Protein AF-A0A7S4I029-F1 (afdb_monomer)

Foldseek 3Di:
DDWDWDWDQDPNDTWIKIWDPDPDPVSVVVVVVVQVLQVPADDDPFDWHWDDDQDDDDADPDDRPDRFDDDVNITMTITHDFPDAQVVVVVVCVVVVHDDDPVRVVVVVVSVVRVCVSCVVVVHDPVDDDSRPGGDDDPPPDDD

Sequence (144 aa):
FETLVVLIISKGWVCAMKQLTSENKIDLESFEREMDILYRLPSHPNIVRCKLIQVERKICSIHADLFHNTVNGKLCLYMTRHATTLQKIIHTNRRNENTFSEHEILSIASKIISGIEFLHENQIIHRDIKVCVLPFHIDSTNMY

Secondary structure (DSSP, 8-state):
--EEEEEEEETTEEEEEEEE----HHHHHHHHHHHHHHHHSPP-TTSPPB----------TTSTT---EEETTEEEEEEEPPSEEHHHHHHHHHHTT----HHHHHHHHHHHHHHHHHHHHTT-------GGG-EE--------

pLDDT: mean 70.72, std 16.76, range [33.47, 92.31]

InterPro domains:
  IPR000719 Protein kinase domain [PF00069] (10-130)
  IPR000719 Protein kinase domain [PS50011] (1-144)
  IPR011009 Protein kinase-like domain superfamily [SSF56112] (9-130)
  IPR045269 Serine/threonine-protein kinase Atg1-like [PTHR24348] (11-130)

Nearest PDB structures (foldseek):
  4f6w-assembly1_A  TM=7.993E-01  e=5.217E-05  Homo sapiens
  4f6u-assembly1_A  TM=8.068E-01  e=2.905E-04  Homo sapiens
  8tvn-assembly4_D  TM=8.046E-01  e=6.855E-04  Homo sapiens
  5i5z-assembly1_A  TM=8.327E-01  e=5.045E-04  Homo sapiens
  5idn-assembly1_A  TM=8.181E-01  e=1.120E-03  Homo sapiens

Mean predicted aligned error: 10.86 Å

Radius of gyration: 17.28 Å; Cα contacts (8 Å, |Δi|>4): 152; chains: 1; bounding box: 42×33×50 Å

Organism: NCBI:txid1487602

Structure (mmCIF, N/CA/C/O backbone):
data_AF-A0A7S4I029-F1
#
_entry.id   AF-A0A7S4I029-F1
#
loop_
_atom_site.group_PDB
_atom_site.id
_atom_site.type_symbol
_atom_site.label_atom_id
_atom_site.label_alt_id
_atom_site.label_comp_id
_atom_site.label_asym_id
_atom_site.label_entity_id
_atom_site.label_seq_id
_atom_site.pdbx_PDB_ins_code
_atom_site.Cartn_x
_atom_site.Cartn_y
_atom_site.Cartn_z
_atom_site.occupancy
_atom_site.B_iso_or_equiv
_atom_site.auth_seq_id
_atom_site.auth_comp_id
_atom_site.auth_asym_id
_atom_site.auth_atom_id
_atom_site.pdbx_PDB_model_num
ATOM 1 N N . PHE A 1 1 ? 13.576 -8.404 -0.945 1.00 67.06 1 PHE A N 1
ATOM 2 C CA . PHE A 1 1 ? 14.395 -7.428 -1.679 1.00 67.06 1 PHE A CA 1
ATOM 3 C C . PHE A 1 1 ? 14.397 -6.091 -0.958 1.00 67.06 1 PHE A C 1
ATOM 5 O O . PHE A 1 1 ? 13.405 -5.749 -0.318 1.00 67.06 1 PHE A O 1
ATOM 12 N N . GLU A 1 2 ? 15.506 -5.358 -1.031 1.00 73.19 2 GLU A N 1
ATOM 13 C CA . GLU A 1 2 ? 15.622 -4.018 -0.451 1.00 73.19 2 GLU A CA 1
ATOM 14 C C . GLU A 1 2 ? 15.023 -2.961 -1.386 1.00 73.19 2 GLU A C 1
ATOM 16 O O . GLU A 1 2 ? 15.226 -2.989 -2.603 1.00 73.19 2 GLU A O 1
ATOM 21 N N . THR A 1 3 ? 14.268 -2.023 -0.812 1.00 76.19 3 THR A N 1
ATOM 22 C CA . THR A 1 3 ? 13.706 -0.885 -1.545 1.00 76.19 3 THR A CA 1
ATOM 23 C C . THR A 1 3 ? 13.806 0.389 -0.736 1.00 76.19 3 THR A C 1
ATOM 25 O O . THR A 1 3 ? 13.591 0.374 0.475 1.00 76.19 3 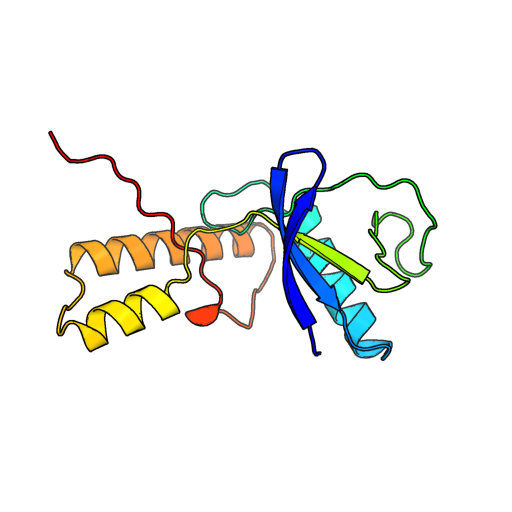THR A O 1
ATOM 28 N N . LEU A 1 4 ? 14.030 1.501 -1.424 1.00 79.38 4 LEU A N 1
ATOM 29 C CA . LEU A 1 4 ? 13.987 2.839 -0.854 1.00 79.38 4 LEU A CA 1
ATOM 30 C C . LEU A 1 4 ? 12.648 3.497 -1.203 1.00 79.38 4 LEU A C 1
ATOM 32 O O . LEU A 1 4 ? 12.277 3.527 -2.373 1.00 79.38 4 LEU A O 1
ATOM 36 N N . VAL A 1 5 ? 11.934 4.051 -0.218 1.00 80.38 5 VAL A N 1
ATOM 37 C CA . VAL A 1 5 ? 10.728 4.860 -0.462 1.00 80.38 5 VAL A CA 1
ATOM 38 C C . VAL A 1 5 ? 11.043 6.324 -0.187 1.00 80.38 5 VAL A C 1
ATOM 40 O O . VAL A 1 5 ? 11.388 6.686 0.936 1.00 80.38 5 VAL A O 1
ATOM 43 N N . VAL A 1 6 ? 10.910 7.170 -1.206 1.00 78.94 6 VAL A N 1
ATOM 44 C CA . VAL A 1 6 ? 11.161 8.615 -1.121 1.00 78.94 6 VAL A CA 1
ATOM 45 C C . VAL A 1 6 ? 9.954 9.416 -1.584 1.00 78.94 6 VAL A C 1
ATOM 47 O O . VAL A 1 6 ? 9.229 9.026 -2.497 1.00 78.94 6 VAL A O 1
ATOM 50 N N . LEU A 1 7 ? 9.742 10.564 -0.944 1.00 79.19 7 LEU A N 1
ATOM 51 C CA . LEU A 1 7 ? 8.745 11.539 -1.361 1.00 79.19 7 LEU A CA 1
ATOM 52 C C . LEU A 1 7 ? 9.359 12.448 -2.418 1.00 79.19 7 LEU A C 1
ATOM 54 O O . LEU A 1 7 ? 10.413 13.040 -2.195 1.00 79.19 7 LEU A O 1
ATOM 58 N N . ILE A 1 8 ? 8.695 12.559 -3.561 1.00 77.25 8 ILE A N 1
ATOM 59 C CA . ILE A 1 8 ? 9.196 13.322 -4.700 1.00 77.25 8 ILE A CA 1
ATOM 60 C C . ILE A 1 8 ? 8.098 14.184 -5.311 1.00 77.25 8 ILE A C 1
ATOM 62 O O . ILE A 1 8 ? 6.907 13.873 -5.230 1.00 77.25 8 ILE A O 1
ATOM 66 N N . ILE A 1 9 ? 8.521 15.267 -5.956 1.00 73.62 9 ILE A N 1
ATOM 67 C CA . ILE A 1 9 ? 7.661 16.108 -6.780 1.00 73.62 9 ILE A CA 1
ATOM 68 C C . ILE A 1 9 ? 7.940 15.739 -8.233 1.00 73.62 9 ILE A C 1
ATOM 70 O O . ILE A 1 9 ? 9.062 15.891 -8.708 1.00 73.62 9 ILE A O 1
ATOM 74 N N . SER A 1 10 ? 6.926 15.246 -8.939 1.00 62.94 10 SER A N 1
ATOM 75 C CA . SER A 1 10 ? 7.017 14.926 -10.363 1.00 62.94 10 SER A CA 1
ATOM 76 C C . SER A 1 10 ? 5.893 15.622 -11.117 1.00 62.94 10 SER A C 1
ATOM 78 O O . SER A 1 10 ? 4.721 15.450 -10.782 1.00 62.94 10 SER A O 1
ATOM 80 N N . LYS A 1 11 ? 6.246 16.446 -12.113 1.00 64.88 11 LYS A N 1
ATOM 81 C CA . LYS A 1 11 ? 5.296 17.223 -12.937 1.00 64.88 11 LYS A CA 1
ATOM 82 C C . LYS A 1 11 ? 4.262 18.013 -12.103 1.00 64.88 11 LYS A C 1
ATOM 84 O O . LYS A 1 11 ? 3.091 18.065 -12.456 1.00 64.88 11 LYS A O 1
ATOM 89 N N . GLY A 1 12 ? 4.685 18.584 -10.969 1.00 66.25 12 GLY A N 1
ATOM 90 C CA . GLY A 1 12 ? 3.820 19.351 -10.057 1.00 66.25 12 GLY A CA 1
ATOM 91 C C . GLY A 1 12 ? 3.010 18.519 -9.052 1.00 66.25 12 GLY A C 1
ATOM 92 O O . GLY A 1 12 ? 2.312 19.088 -8.220 1.00 66.25 12 GLY A O 1
ATOM 93 N N . TRP A 1 13 ? 3.126 17.188 -9.070 1.00 64.75 13 TRP A N 1
ATOM 94 C CA . TRP A 1 13 ? 2.428 16.297 -8.143 1.00 64.75 13 TRP A CA 1
ATOM 95 C C . TRP A 1 13 ? 3.380 15.711 -7.108 1.00 64.75 13 TRP A C 1
ATOM 97 O O . TRP A 1 13 ? 4.4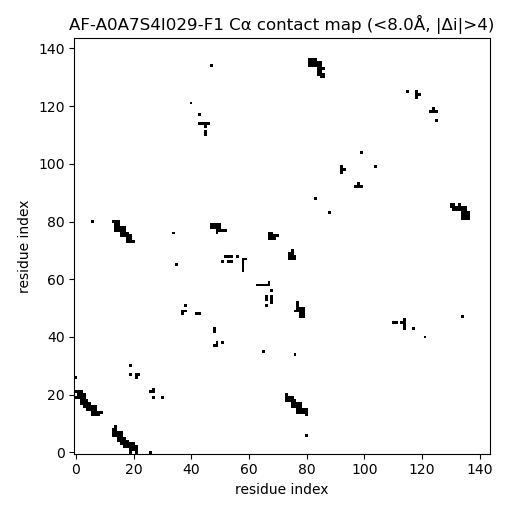46 15.196 -7.448 1.00 64.75 13 TRP A O 1
ATOM 107 N N . VAL A 1 14 ? 2.963 15.724 -5.843 1.00 74.62 14 VAL A N 1
ATOM 108 C CA . VAL A 1 14 ? 3.667 15.003 -4.780 1.00 74.62 14 VAL A CA 1
ATOM 109 C C . VAL A 1 14 ? 3.278 13.526 -4.836 1.00 74.62 14 VAL A C 1
ATOM 111 O O . VAL A 1 14 ? 2.097 13.185 -4.742 1.00 74.62 14 VAL A O 1
ATOM 114 N N . CYS A 1 15 ? 4.265 12.644 -4.957 1.00 77.62 15 CYS A N 1
ATOM 115 C CA . CYS A 1 15 ? 4.069 11.196 -4.943 1.00 77.62 15 CYS A CA 1
ATOM 116 C C . CYS A 1 15 ? 5.121 10.502 -4.074 1.00 77.62 15 CYS A C 1
ATOM 118 O O . CYS A 1 15 ? 6.154 11.082 -3.733 1.00 77.62 15 CYS A O 1
ATOM 120 N N . ALA A 1 16 ? 4.823 9.267 -3.679 1.00 81.44 16 ALA A N 1
ATOM 121 C CA . ALA A 1 16 ? 5.818 8.377 -3.103 1.00 81.44 16 ALA A CA 1
ATOM 122 C C . ALA A 1 16 ? 6.417 7.539 -4.238 1.00 81.44 16 ALA A C 1
ATOM 124 O O . ALA A 1 16 ? 5.695 7.032 -5.095 1.00 81.44 16 ALA A O 1
ATOM 125 N N . MET A 1 17 ? 7.737 7.421 -4.266 1.00 83.00 17 MET A N 1
ATOM 126 C CA . MET A 1 17 ? 8.468 6.596 -5.218 1.00 83.00 17 MET A CA 1
ATOM 127 C C . MET A 1 17 ? 9.192 5.504 -4.448 1.00 83.00 17 MET A C 1
ATOM 129 O O . MET A 1 17 ? 10.023 5.798 -3.591 1.00 83.00 17 MET A O 1
ATOM 133 N N . LYS A 1 18 ? 8.872 4.253 -4.768 1.00 83.06 18 LYS A N 1
ATOM 134 C CA . LYS A 1 18 ? 9.572 3.066 -4.287 1.00 83.06 18 LYS A CA 1
ATOM 135 C C . LYS A 1 18 ? 10.594 2.669 -5.348 1.00 83.06 18 LYS A C 1
ATOM 137 O O . LYS A 1 18 ? 10.222 2.406 -6.486 1.00 83.06 18 LYS A O 1
ATOM 142 N N . GLN A 1 19 ? 11.869 2.668 -4.997 1.00 84.25 19 GLN A N 1
ATOM 143 C CA . GLN A 1 19 ? 12.978 2.340 -5.885 1.00 84.25 19 GLN A CA 1
ATOM 144 C C . GLN A 1 19 ? 13.608 1.020 -5.447 1.00 84.25 19 GLN A C 1
ATOM 146 O O . GLN A 1 19 ? 13.909 0.842 -4.264 1.00 84.25 19 GLN A O 1
ATOM 151 N N . LEU A 1 20 ? 13.825 0.110 -6.396 1.00 83.62 20 LEU A N 1
ATOM 152 C CA . LEU A 1 20 ? 14.575 -1.117 -6.154 1.00 83.62 20 LEU A CA 1
ATOM 153 C C . LEU A 1 20 ? 16.064 -0.777 -6.005 1.00 83.62 20 LEU A C 1
ATOM 155 O O . LEU A 1 20 ? 16.652 -0.140 -6.882 1.00 83.62 20 LEU A O 1
ATOM 159 N N . THR A 1 21 ? 16.673 -1.164 -4.883 1.00 83.75 21 THR A N 1
ATOM 160 C CA . THR A 1 21 ? 18.101 -0.902 -4.630 1.00 83.75 21 THR A CA 1
ATOM 161 C C . THR A 1 21 ? 18.995 -2.069 -5.031 1.00 83.75 21 THR A C 1
ATOM 163 O O . THR A 1 21 ? 20.167 -1.836 -5.322 1.00 83.75 21 THR A O 1
ATOM 166 N N . SER A 1 22 ? 18.431 -3.279 -5.072 1.00 79.75 22 SER A N 1
ATOM 167 C CA . SER A 1 22 ? 19.092 -4.529 -5.450 1.00 79.75 22 SER A CA 1
ATOM 168 C C . SER A 1 22 ? 19.251 -4.668 -6.965 1.00 79.75 22 SER A C 1
ATOM 170 O O . SER A 1 22 ? 18.356 -4.309 -7.728 1.00 79.75 22 SER A O 1
ATOM 172 N N . GLU A 1 23 ? 20.376 -5.242 -7.387 1.00 78.00 23 GLU A N 1
ATOM 173 C CA . GLU A 1 23 ? 20.655 -5.614 -8.782 1.00 78.00 23 GLU A CA 1
ATOM 174 C C . GLU A 1 23 ? 20.428 -7.118 -9.035 1.00 78.00 23 GLU A C 1
ATOM 176 O O . GLU A 1 23 ? 20.640 -7.612 -10.142 1.00 78.00 23 GLU A O 1
ATOM 181 N N . ASN A 1 24 ? 19.985 -7.873 -8.020 1.00 82.81 24 ASN A N 1
ATOM 182 C CA . ASN A 1 24 ? 19.703 -9.298 -8.164 1.00 82.81 24 ASN A CA 1
ATOM 183 C C . ASN A 1 24 ? 18.466 -9.519 -9.049 1.00 82.81 24 ASN A C 1
ATOM 185 O O . ASN A 1 24 ? 17.394 -8.966 -8.801 1.00 82.81 24 ASN A O 1
ATOM 189 N N . LYS A 1 25 ? 18.593 -10.407 -10.038 1.00 76.56 25 LYS A N 1
ATOM 190 C CA . LYS A 1 25 ? 17.512 -10.788 -10.953 1.00 76.56 25 LYS A CA 1
ATOM 191 C C . LYS A 1 25 ? 16.242 -11.281 -10.241 1.00 76.56 25 LYS A C 1
ATOM 193 O O . LYS A 1 25 ? 15.146 -10.943 -10.667 1.00 76.56 25 LYS A O 1
ATOM 198 N N . ILE A 1 26 ? 16.365 -12.033 -9.144 1.00 81.06 26 ILE A N 1
ATOM 199 C CA . ILE A 1 26 ? 15.208 -12.545 -8.380 1.00 81.06 26 ILE A CA 1
ATOM 200 C C . ILE A 1 26 ? 14.409 -11.391 -7.758 1.00 81.06 26 ILE A C 1
ATOM 202 O O . ILE A 1 26 ? 13.173 -11.401 -7.734 1.00 81.06 26 ILE A O 1
ATOM 206 N N . ASP A 1 27 ? 15.125 -10.388 -7.257 1.00 80.44 27 ASP A N 1
ATOM 207 C CA . ASP A 1 27 ? 14.539 -9.198 -6.652 1.00 80.44 27 ASP A CA 1
ATOM 208 C C . ASP A 1 27 ? 13.863 -8.326 -7.716 1.00 80.44 27 ASP A C 1
ATOM 210 O O . ASP A 1 27 ? 12.760 -7.831 -7.485 1.00 80.44 27 ASP A O 1
ATOM 214 N N . LEU A 1 28 ? 14.485 -8.212 -8.894 1.00 77.88 28 LEU A N 1
ATOM 215 C CA . LEU A 1 28 ? 13.914 -7.543 -10.061 1.00 77.88 28 LEU A CA 1
ATOM 216 C C . LEU A 1 28 ? 12.596 -8.196 -10.491 1.00 77.88 28 LEU A C 1
ATOM 218 O O . LEU A 1 28 ? 11.578 -7.516 -10.531 1.00 77.88 28 LEU A O 1
ATOM 222 N N . GLU A 1 29 ? 12.577 -9.512 -10.716 1.00 79.56 29 GLU A N 1
ATOM 223 C CA . GLU A 1 29 ? 11.363 -10.236 -11.125 1.00 79.56 29 GLU A CA 1
ATOM 224 C C . GLU A 1 29 ? 10.239 -10.123 -10.085 1.00 79.56 29 GLU A C 1
ATOM 226 O O . GLU A 1 29 ? 9.054 -10.079 -10.422 1.00 79.56 29 GLU A O 1
ATOM 231 N N . SER A 1 30 ? 10.598 -10.101 -8.799 1.00 79.44 30 SER A N 1
ATOM 232 C CA . SER A 1 30 ? 9.630 -9.921 -7.716 1.00 79.44 30 SER A CA 1
ATOM 233 C C . SER A 1 30 ? 9.055 -8.500 -7.707 1.00 79.44 30 SER A C 1
ATOM 235 O O . SER A 1 30 ? 7.856 -8.332 -7.485 1.00 79.44 30 SER A O 1
ATOM 237 N N . PHE A 1 31 ? 9.884 -7.491 -7.986 1.00 78.88 31 PHE A N 1
ATOM 238 C CA . PHE A 1 31 ? 9.467 -6.093 -8.093 1.00 78.88 31 PHE A CA 1
ATOM 239 C C . PHE A 1 31 ? 8.611 -5.842 -9.342 1.00 78.88 31 PHE A C 1
ATOM 241 O O . PHE A 1 31 ? 7.580 -5.181 -9.257 1.00 78.88 31 PHE A O 1
ATOM 248 N N . GLU A 1 32 ? 8.984 -6.407 -10.490 1.00 77.69 32 GLU A N 1
ATOM 249 C CA . GLU A 1 32 ? 8.207 -6.329 -11.733 1.00 77.69 32 GLU A CA 1
ATOM 250 C C . GLU A 1 32 ? 6.824 -6.963 -11.570 1.00 77.69 32 GLU A C 1
ATOM 252 O O . GLU A 1 32 ? 5.830 -6.374 -11.992 1.00 77.69 32 GLU A O 1
ATOM 257 N N . ARG A 1 33 ? 6.730 -8.106 -10.875 1.00 78.50 33 ARG A N 1
ATOM 258 C CA . ARG A 1 33 ? 5.440 -8.718 -10.520 1.00 78.50 33 ARG A CA 1
ATOM 259 C C . ARG A 1 33 ? 4.578 -7.809 -9.642 1.00 78.50 33 ARG A C 1
ATOM 261 O O . ARG A 1 33 ? 3.374 -7.730 -9.865 1.00 78.50 33 ARG A O 1
ATOM 268 N N . GLU A 1 34 ? 5.168 -7.122 -8.662 1.00 77.31 34 GLU A N 1
ATOM 269 C CA . GLU A 1 34 ? 4.449 -6.141 -7.833 1.00 77.31 34 GLU A CA 1
ATOM 270 C C . GLU A 1 34 ? 3.907 -4.983 -8.689 1.00 77.31 34 GLU A C 1
ATOM 272 O O . GLU A 1 34 ? 2.740 -4.612 -8.561 1.00 77.31 34 GLU A O 1
ATOM 277 N N . MET A 1 35 ? 4.728 -4.451 -9.602 1.00 76.06 35 MET A N 1
ATOM 278 C CA . MET A 1 35 ? 4.318 -3.396 -10.534 1.00 76.06 35 MET A CA 1
ATOM 279 C C . MET A 1 35 ? 3.169 -3.851 -11.437 1.00 76.06 35 MET A C 1
ATOM 281 O O . MET A 1 35 ? 2.177 -3.141 -11.576 1.00 76.06 35 MET A O 1
ATOM 285 N N . ASP A 1 36 ? 3.287 -5.038 -12.026 1.00 77.31 36 ASP A N 1
ATOM 286 C CA . ASP A 1 36 ? 2.303 -5.603 -12.946 1.00 77.31 36 ASP A CA 1
ATOM 287 C C . ASP A 1 36 ? 0.936 -5.827 -12.283 1.00 77.31 36 ASP A C 1
ATOM 289 O O . ASP A 1 36 ? -0.097 -5.458 -12.844 1.00 77.31 36 ASP A O 1
ATOM 293 N N . ILE A 1 37 ? 0.917 -6.333 -11.046 1.00 76.75 37 ILE A N 1
ATOM 294 C CA . ILE A 1 37 ? -0.316 -6.440 -10.253 1.00 76.75 37 ILE A CA 1
ATOM 295 C C . ILE A 1 37 ? -0.958 -5.057 -10.078 1.00 76.75 37 ILE A C 1
ATOM 297 O O . ILE A 1 37 ? -2.145 -4.883 -10.346 1.00 76.75 37 ILE A O 1
ATOM 301 N N . LEU A 1 38 ? -0.178 -4.057 -9.662 1.00 71.81 38 LEU A N 1
ATOM 302 C CA . LEU A 1 38 ? -0.703 -2.723 -9.364 1.00 71.81 38 LEU A CA 1
ATOM 303 C C . LEU A 1 38 ? -1.138 -1.936 -10.609 1.00 71.81 38 LEU A C 1
ATOM 305 O O . LEU A 1 38 ? -1.996 -1.063 -10.492 1.00 71.81 38 LEU A O 1
ATOM 309 N N . TYR A 1 39 ? -0.578 -2.224 -11.788 1.00 72.81 39 TYR A N 1
ATOM 310 C CA . TYR A 1 39 ? -1.002 -1.598 -13.044 1.00 72.81 39 TYR A CA 1
ATOM 311 C C . TYR A 1 39 ? -2.265 -2.215 -13.640 1.00 72.81 39 TYR A C 1
ATOM 313 O O . TYR A 1 39 ? -3.029 -1.501 -14.288 1.00 72.81 39 TYR A O 1
ATOM 321 N N . ARG A 1 40 ? -2.492 -3.517 -13.433 1.00 76.69 40 ARG A N 1
ATOM 322 C CA . ARG A 1 40 ? -3.669 -4.220 -13.966 1.00 76.69 40 ARG A CA 1
ATOM 323 C C . ARG A 1 40 ? -4.925 -4.023 -13.118 1.00 76.69 40 ARG A C 1
ATOM 325 O O . ARG A 1 40 ? -6.030 -4.174 -13.633 1.00 76.69 40 ARG A O 1
ATOM 332 N N . LEU A 1 41 ? -4.767 -3.683 -11.841 1.00 74.00 41 LEU A N 1
ATOM 333 C CA . LEU A 1 41 ? -5.889 -3.490 -10.928 1.00 74.00 41 LEU A CA 1
ATOM 334 C C . LEU A 1 41 ? -6.716 -2.234 -11.270 1.00 74.00 41 LEU A C 1
ATOM 336 O O . LEU A 1 41 ? -6.156 -1.141 -11.414 1.00 74.00 41 LEU A O 1
ATOM 340 N N . PRO A 1 42 ? -8.059 -2.344 -11.316 1.00 78.94 42 PRO A N 1
ATOM 341 C CA . PRO A 1 42 ? -8.937 -1.181 -11.312 1.00 78.94 42 PRO A CA 1
ATOM 342 C C . PRO A 1 42 ? -8.707 -0.288 -10.082 1.00 78.94 42 PRO A C 1
ATOM 344 O O . PRO A 1 42 ? -8.212 -0.716 -9.039 1.00 78.94 42 PRO A O 1
ATOM 347 N N . SER A 1 43 ? -9.090 0.986 -10.184 1.00 76.38 43 SER A N 1
ATOM 348 C CA . SER A 1 4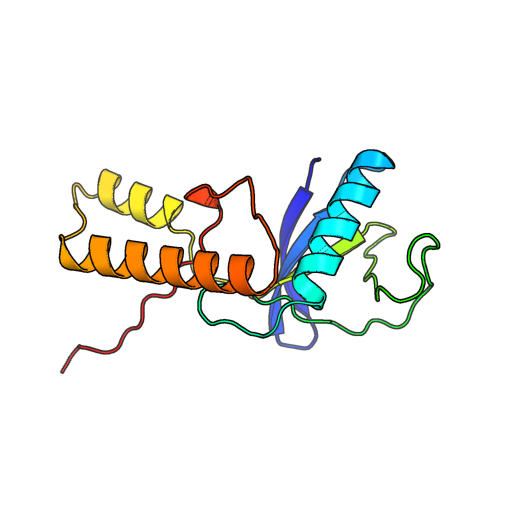3 ? -8.985 1.910 -9.050 1.00 76.38 43 SER A CA 1
ATOM 349 C C . SER A 1 43 ? -9.952 1.502 -7.935 1.00 76.38 43 SER A C 1
ATOM 351 O O . SER A 1 43 ? -11.154 1.443 -8.172 1.00 76.38 43 SER A O 1
ATOM 353 N N . HIS A 1 44 ? -9.443 1.333 -6.712 1.00 79.00 44 HIS A N 1
ATOM 354 C CA . HIS A 1 44 ? -10.242 1.038 -5.520 1.00 79.00 44 HIS A CA 1
ATOM 355 C C . HIS A 1 44 ? -9.846 1.969 -4.353 1.00 79.00 44 HIS A C 1
ATOM 357 O O . HIS A 1 44 ? -8.651 2.192 -4.150 1.00 79.00 44 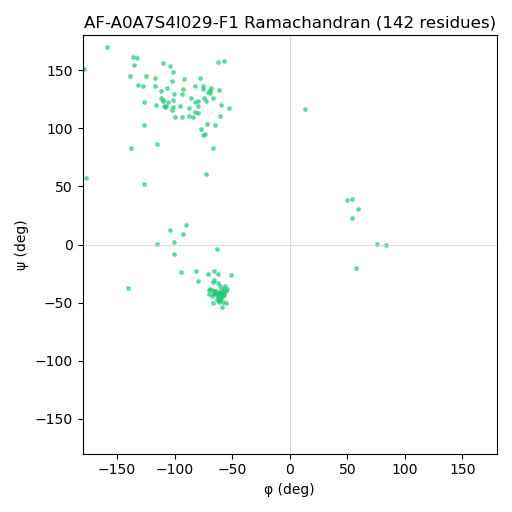HIS A O 1
ATOM 363 N N . PRO A 1 45 ? -10.796 2.526 -3.572 1.00 80.88 45 PRO A N 1
ATOM 364 C CA . PRO A 1 45 ? -10.503 3.501 -2.511 1.00 80.88 45 PRO A CA 1
ATOM 365 C C . PRO A 1 45 ? -9.617 2.959 -1.379 1.00 80.88 45 PRO A C 1
ATOM 367 O O . PRO A 1 45 ? -8.917 3.732 -0.726 1.00 80.88 45 PRO A O 1
ATOM 370 N N . ASN A 1 46 ? -9.618 1.642 -1.152 1.00 79.62 46 ASN A N 1
ATOM 371 C CA . ASN A 1 46 ? -8.823 0.993 -0.102 1.00 79.62 46 ASN A CA 1
ATOM 372 C C . ASN A 1 46 ? -7.579 0.257 -0.620 1.00 79.62 46 ASN A C 1
ATOM 374 O O . ASN A 1 46 ? -6.963 -0.497 0.127 1.00 79.62 46 ASN A O 1
ATOM 378 N N . ILE A 1 47 ? -7.196 0.485 -1.880 1.00 71.94 47 ILE A N 1
ATOM 379 C CA . ILE A 1 47 ? -5.952 -0.025 -2.467 1.00 71.94 47 ILE A CA 1
ATOM 380 C C . ILE A 1 47 ? -5.065 1.155 -2.858 1.00 71.94 47 ILE A C 1
ATOM 382 O O . ILE A 1 47 ? -5.530 2.146 -3.423 1.00 71.94 47 ILE A O 1
ATOM 386 N N . VAL A 1 48 ? -3.768 1.062 -2.553 1.00 69.12 48 VAL A N 1
ATOM 387 C CA . VAL A 1 48 ? -2.794 2.086 -2.952 1.00 69.12 48 VAL A CA 1
ATOM 388 C C . VAL A 1 48 ? -2.789 2.194 -4.473 1.00 69.12 48 VAL A C 1
ATOM 390 O O . VAL A 1 48 ? -2.458 1.244 -5.178 1.00 69.12 48 VAL A O 1
ATOM 393 N N . ARG A 1 49 ? -3.114 3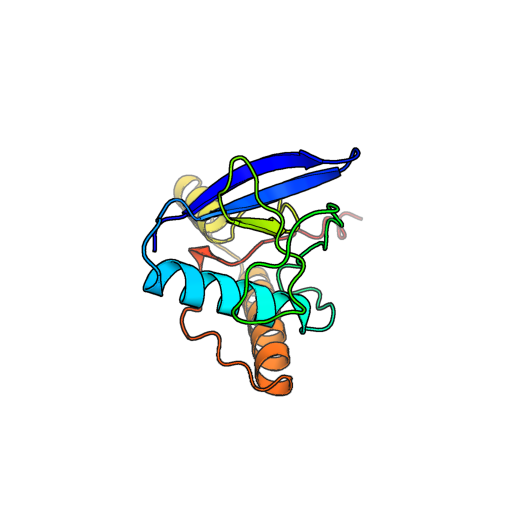.382 -4.987 1.00 65.94 49 ARG A N 1
ATOM 394 C CA . ARG A 1 49 ? -3.112 3.629 -6.427 1.00 65.94 49 ARG A CA 1
ATOM 395 C C . ARG A 1 49 ? -1.707 3.934 -6.929 1.00 65.94 49 ARG A C 1
ATOM 397 O O . ARG A 1 49 ? -1.100 4.935 -6.520 1.00 65.94 49 ARG A O 1
ATOM 404 N N . CYS A 1 50 ? -1.248 3.136 -7.887 1.00 57.81 50 CYS A N 1
ATOM 405 C CA . CYS A 1 50 ? -0.108 3.468 -8.729 1.00 57.81 50 CYS A CA 1
ATOM 406 C C . CYS A 1 50 ? -0.503 4.515 -9.770 1.00 57.81 50 CYS A C 1
ATOM 408 O O . CYS A 1 50 ? -1.554 4.433 -10.408 1.00 57.81 50 CYS A O 1
ATOM 410 N N . LYS A 1 51 ? 0.341 5.535 -9.931 1.00 54.88 51 LYS A N 1
ATOM 411 C CA . LYS A 1 51 ? 0.203 6.500 -11.022 1.00 54.88 51 LYS A CA 1
ATOM 412 C C . LYS A 1 51 ? 1.231 6.129 -12.079 1.00 54.88 51 LYS A C 1
ATOM 414 O O . LYS A 1 51 ? 2.429 6.196 -11.819 1.00 54.88 51 LYS A O 1
ATOM 419 N N . LEU A 1 52 ? 0.762 5.743 -13.266 1.00 45.19 52 LEU A N 1
ATOM 420 C CA . LEU A 1 52 ? 1.614 5.667 -14.448 1.00 45.19 52 LEU A CA 1
ATOM 421 C C . LEU A 1 52 ? 2.168 7.070 -14.707 1.00 45.19 52 LEU A C 1
ATOM 423 O O . LEU A 1 52 ? 1.429 7.988 -15.059 1.00 45.19 52 LEU A O 1
ATOM 427 N N . ILE A 1 53 ? 3.467 7.248 -14.493 1.00 44.34 53 ILE A N 1
ATOM 428 C CA . ILE A 1 53 ? 4.180 8.393 -15.047 1.00 44.34 53 ILE A CA 1
ATOM 429 C C . ILE A 1 53 ? 4.743 7.895 -16.364 1.00 44.34 53 ILE A C 1
ATOM 431 O O . ILE A 1 53 ? 5.621 7.047 -16.368 1.00 44.34 53 ILE A O 1
ATOM 435 N N . GLN A 1 54 ? 4.215 8.379 -17.479 1.00 36.78 54 GLN A N 1
ATOM 436 C CA . GLN A 1 54 ? 4.768 8.059 -18.786 1.00 36.78 54 GLN A CA 1
ATOM 437 C C . GLN A 1 54 ? 6.105 8.803 -18.914 1.00 36.78 54 GLN A C 1
ATOM 439 O O . GLN A 1 54 ? 6.131 10.034 -19.045 1.00 36.78 54 GLN A O 1
ATOM 444 N N . VAL A 1 55 ? 7.211 8.074 -18.763 1.00 38.56 55 VAL A N 1
ATOM 445 C CA . VAL A 1 55 ? 8.548 8.526 -19.154 1.00 38.56 55 VAL A CA 1
ATOM 446 C C . VAL A 1 55 ? 8.899 7.764 -20.422 1.00 38.56 55 VAL A C 1
ATOM 448 O O . VAL A 1 55 ? 8.869 6.538 -20.457 1.00 38.56 55 VAL A O 1
ATOM 451 N N . GLU A 1 56 ? 9.200 8.488 -21.491 1.00 37.09 56 GLU A N 1
ATOM 452 C CA . GLU A 1 56 ? 9.726 7.886 -22.710 1.00 37.09 56 GLU A CA 1
ATOM 453 C C . GLU A 1 56 ? 11.108 7.290 -22.400 1.00 37.09 56 GLU A C 1
ATOM 455 O O . GLU A 1 56 ? 12.058 8.063 -22.278 1.00 37.09 56 GLU A O 1
ATOM 460 N N . ARG A 1 57 ? 11.242 5.957 -22.233 1.00 38.34 57 ARG A N 1
ATOM 461 C CA . ARG A 1 57 ? 12.470 5.189 -22.561 1.00 38.34 57 ARG A CA 1
ATOM 462 C C . ARG A 1 57 ? 12.405 3.668 -22.328 1.00 38.34 57 ARG A C 1
ATOM 464 O O . ARG A 1 57 ? 11.712 3.181 -21.451 1.00 38.34 57 ARG A O 1
ATOM 471 N N . LYS A 1 58 ? 13.213 3.006 -23.177 1.00 37.44 58 LYS A N 1
ATOM 472 C CA . LYS A 1 58 ? 13.678 1.607 -23.315 1.00 37.44 58 LYS A CA 1
ATOM 473 C C . LYS A 1 58 ? 12.975 0.493 -22.521 1.00 37.44 58 LYS A C 1
ATOM 475 O O . LYS A 1 58 ? 13.122 0.369 -21.314 1.00 37.44 58 LYS A O 1
ATOM 480 N N . ILE A 1 59 ? 12.378 -0.399 -23.311 1.00 38.00 59 ILE A N 1
ATOM 481 C CA . ILE A 1 59 ? 11.894 -1.739 -22.971 1.00 38.00 59 ILE A CA 1
ATOM 482 C C . ILE A 1 59 ? 13.023 -2.543 -22.308 1.00 38.00 59 ILE A C 1
ATOM 484 O O . ILE A 1 59 ? 14.052 -2.802 -22.939 1.00 38.00 59 ILE A O 1
ATOM 488 N N . CYS A 1 60 ? 12.826 -2.945 -21.052 1.00 36.66 60 CYS A N 1
ATOM 489 C CA . CYS A 1 60 ? 13.582 -4.037 -20.449 1.00 36.66 60 CYS A CA 1
ATOM 490 C C . CYS A 1 60 ? 12.859 -5.344 -20.779 1.00 36.66 60 CYS A C 1
ATOM 492 O O . CYS A 1 60 ? 11.696 -5.546 -20.437 1.00 36.66 60 CYS A O 1
ATOM 494 N N . SER A 1 61 ? 13.548 -6.208 -21.516 1.00 38.84 61 SER A N 1
ATOM 495 C CA . SER A 1 61 ? 13.008 -7.459 -22.029 1.00 38.84 61 SER A CA 1
ATOM 496 C C . SER A 1 61 ? 12.890 -8.510 -20.932 1.00 38.84 61 SER A C 1
ATOM 498 O O . SER A 1 61 ? 13.845 -9.249 -20.719 1.00 38.84 61 SER A O 1
ATOM 500 N N . ILE A 1 62 ? 11.710 -8.611 -20.314 1.00 43.44 62 ILE A N 1
ATOM 501 C CA . ILE A 1 62 ? 11.092 -9.901 -19.942 1.00 43.44 62 ILE A CA 1
ATOM 502 C C . ILE A 1 62 ? 9.572 -9.829 -20.197 1.00 43.44 62 ILE A C 1
ATOM 504 O O . ILE A 1 62 ? 9.009 -10.780 -20.729 1.00 43.44 62 ILE A O 1
ATOM 508 N N . HIS A 1 63 ? 8.917 -8.687 -19.946 1.00 39.84 63 HIS A N 1
ATOM 509 C CA . HIS A 1 63 ? 7.519 -8.419 -20.322 1.00 39.84 63 HIS A CA 1
ATOM 510 C C . HIS A 1 63 ? 7.463 -7.106 -21.122 1.00 39.84 63 HIS A C 1
ATOM 512 O O . HIS A 1 63 ? 7.586 -6.025 -20.556 1.00 39.84 63 HIS A O 1
ATOM 518 N N . ALA A 1 64 ? 7.322 -7.192 -22.447 1.00 37.53 64 ALA A N 1
ATOM 519 C CA . ALA A 1 64 ? 7.531 -6.077 -23.383 1.00 37.53 64 ALA A CA 1
ATOM 520 C C . ALA A 1 64 ? 6.575 -4.867 -23.231 1.00 37.53 64 ALA A C 1
ATOM 522 O O . ALA A 1 64 ? 6.787 -3.857 -23.898 1.00 37.53 64 ALA A O 1
ATOM 523 N N . ASP A 1 65 ? 5.589 -4.934 -22.330 1.00 39.88 65 ASP A N 1
ATOM 524 C CA . ASP A 1 65 ? 4.504 -3.949 -22.206 1.00 39.88 65 ASP A CA 1
ATOM 525 C C . ASP A 1 65 ? 4.497 -3.166 -20.878 1.00 39.88 65 ASP A C 1
ATOM 527 O O . ASP A 1 65 ? 3.639 -2.306 -20.663 1.00 39.88 65 ASP A O 1
ATOM 531 N N . LEU A 1 66 ? 5.446 -3.419 -19.967 1.00 44.41 66 LEU A N 1
ATOM 532 C CA . LEU A 1 66 ? 5.541 -2.662 -18.718 1.00 44.41 66 LEU A CA 1
ATOM 533 C C . LEU A 1 66 ? 6.393 -1.400 -18.916 1.00 44.41 66 LEU A C 1
ATOM 535 O O . LEU A 1 66 ? 7.608 -1.440 -19.099 1.00 44.41 66 LEU A O 1
ATOM 539 N N . PHE A 1 67 ? 5.730 -0.244 -18.869 1.00 46.44 67 PHE A N 1
ATOM 540 C CA . PHE A 1 67 ? 6.351 1.080 -18.871 1.00 46.44 67 PHE A CA 1
ATOM 541 C C . PHE A 1 67 ? 7.147 1.290 -17.572 1.00 46.44 67 PHE A C 1
ATOM 543 O O . PHE A 1 67 ? 6.659 1.860 -16.595 1.00 46.44 67 PHE A O 1
ATOM 550 N N . HIS A 1 68 ? 8.376 0.786 -17.537 1.00 56.00 68 HIS A N 1
ATOM 551 C CA . HIS A 1 68 ? 9.267 0.927 -16.397 1.00 56.00 68 HIS A CA 1
ATOM 552 C C . HIS A 1 68 ? 9.928 2.306 -16.398 1.00 56.00 68 HIS A C 1
ATOM 554 O O . HIS A 1 68 ? 10.701 2.653 -17.288 1.00 56.00 68 HIS A O 1
ATOM 560 N N . ASN A 1 69 ? 9.686 3.085 -15.349 1.00 61.50 69 ASN A N 1
ATOM 561 C CA . ASN A 1 69 ? 10.441 4.309 -15.126 1.00 61.50 69 ASN A CA 1
ATOM 562 C C . ASN A 1 69 ? 11.741 3.962 -14.410 1.00 61.50 69 ASN A C 1
ATOM 564 O O . ASN A 1 69 ? 11.730 3.603 -13.233 1.00 61.50 69 ASN A O 1
ATOM 568 N N . THR A 1 70 ? 12.866 4.080 -15.108 1.00 64.75 70 THR A N 1
ATOM 569 C CA . THR A 1 70 ? 14.180 3.951 -14.478 1.00 64.75 70 THR A CA 1
ATOM 570 C C . THR A 1 70 ? 14.712 5.318 -14.067 1.00 64.75 70 THR A C 1
ATOM 572 O O . THR A 1 70 ? 14.793 6.220 -14.902 1.00 64.75 70 THR A O 1
ATOM 575 N N . VAL A 1 71 ? 15.151 5.465 -12.818 1.00 66.12 71 VAL A N 1
ATOM 576 C CA . VAL A 1 71 ? 15.936 6.624 -12.364 1.00 66.12 71 VAL A CA 1
ATOM 577 C C . VAL A 1 71 ? 17.359 6.143 -12.113 1.00 66.12 71 VAL A C 1
ATOM 579 O O . VAL A 1 71 ? 17.573 5.253 -11.293 1.00 66.12 71 VAL A O 1
ATOM 582 N N . ASN A 1 72 ? 18.334 6.700 -12.839 1.00 70.38 72 ASN A N 1
ATOM 583 C CA . ASN A 1 72 ? 19.744 6.283 -12.790 1.00 70.38 72 ASN A CA 1
ATOM 584 C C . ASN A 1 72 ? 19.949 4.776 -13.046 1.00 70.38 72 ASN A C 1
ATOM 586 O O . ASN A 1 72 ? 20.741 4.130 -12.368 1.00 70.38 72 ASN A O 1
ATOM 590 N N . GLY A 1 73 ? 19.191 4.201 -13.986 1.00 70.50 73 GLY A N 1
ATOM 591 C CA . GLY A 1 73 ? 19.262 2.771 -14.315 1.00 70.50 73 GLY A CA 1
ATOM 592 C C . GLY A 1 73 ? 18.581 1.840 -13.305 1.00 70.50 73 GLY A C 1
ATOM 593 O O . GLY A 1 73 ? 18.569 0.634 -13.518 1.00 70.50 73 GLY A O 1
ATOM 594 N N . LYS A 1 74 ? 17.978 2.376 -12.237 1.00 72.69 74 LYS A N 1
ATOM 595 C CA . LYS A 1 74 ? 17.256 1.594 -11.226 1.00 72.69 74 LYS A CA 1
ATOM 596 C C . LYS A 1 74 ? 15.755 1.687 -11.423 1.00 72.69 74 LYS A C 1
ATOM 598 O O . LYS A 1 74 ? 15.238 2.763 -11.718 1.00 72.69 74 LYS A O 1
ATOM 603 N N . LEU A 1 75 ? 15.070 0.569 -11.220 1.00 77.88 75 LEU A N 1
ATOM 604 C CA . LEU A 1 75 ? 13.631 0.456 -11.406 1.00 77.88 75 LEU A CA 1
ATOM 605 C C . LEU A 1 75 ? 12.859 1.208 -10.308 1.00 77.88 75 LEU A C 1
ATOM 607 O O . LEU A 1 75 ? 13.144 1.043 -9.119 1.00 77.88 75 LEU A O 1
ATOM 611 N N . CYS A 1 76 ? 11.881 2.024 -10.711 1.00 77.62 76 CYS A N 1
ATOM 612 C CA . CYS A 1 76 ? 11.080 2.847 -9.809 1.00 77.62 76 CYS A CA 1
ATOM 613 C C . CYS A 1 76 ? 9.574 2.640 -10.020 1.00 77.62 76 CYS A C 1
ATOM 615 O O . CYS A 1 76 ? 9.067 2.675 -11.141 1.00 77.62 76 CYS A O 1
ATOM 617 N N . LEU A 1 77 ? 8.849 2.529 -8.908 1.00 77.44 77 LEU A N 1
ATOM 618 C CA . LEU A 1 77 ? 7.394 2.478 -8.831 1.00 77.44 77 LEU A CA 1
ATOM 619 C C . LEU A 1 77 ? 6.859 3.764 -8.197 1.00 77.44 77 LEU A C 1
ATOM 621 O O . LEU A 1 77 ? 7.224 4.115 -7.075 1.00 77.44 77 LEU A O 1
ATOM 625 N N . TYR A 1 78 ? 5.959 4.447 -8.902 1.00 76.88 78 TYR A N 1
ATOM 626 C CA . TYR A 1 78 ? 5.341 5.693 -8.452 1.00 76.88 78 TYR A CA 1
ATOM 627 C C . TYR A 1 78 ? 3.934 5.423 -7.921 1.00 76.88 78 TYR A C 1
ATOM 629 O O . TYR A 1 78 ? 3.074 4.875 -8.614 1.00 76.88 78 TYR A O 1
ATOM 637 N N . MET A 1 79 ? 3.688 5.839 -6.685 1.00 75.62 79 MET A N 1
ATOM 638 C CA . MET A 1 79 ? 2.448 5.585 -5.965 1.00 75.62 79 MET A CA 1
ATOM 639 C C . MET A 1 79 ? 1.908 6.854 -5.309 1.00 75.62 79 MET A C 1
ATOM 641 O O . MET A 1 79 ? 2.607 7.856 -5.110 1.00 75.62 79 MET A O 1
ATOM 645 N N . THR A 1 80 ? 0.621 6.818 -4.987 1.00 73.94 80 THR A N 1
ATOM 646 C CA . THR A 1 80 ? -0.046 7.916 -4.291 1.00 73.94 80 THR A CA 1
ATOM 647 C C . THR A 1 80 ? 0.597 8.140 -2.924 1.00 73.94 80 THR A C 1
ATOM 649 O O . THR A 1 80 ? 0.839 7.198 -2.171 1.00 73.94 80 THR A O 1
ATOM 652 N N . ARG A 1 81 ? 0.894 9.402 -2.592 1.00 73.62 81 ARG A N 1
ATOM 653 C CA . ARG A 1 81 ? 1.358 9.746 -1.248 1.00 73.62 81 ARG A CA 1
ATOM 654 C C . ARG A 1 81 ? 0.176 9.705 -0.286 1.00 73.62 81 ARG A C 1
ATOM 656 O O . ARG A 1 81 ? -0.783 10.450 -0.468 1.00 73.62 81 ARG A O 1
ATOM 663 N N . HIS A 1 82 ? 0.321 8.946 0.789 1.00 72.25 82 HIS A N 1
ATOM 664 C CA . HIS A 1 82 ? -0.592 8.990 1.924 1.00 72.25 82 HIS A CA 1
ATOM 665 C C . HIS A 1 82 ? 0.009 9.808 3.071 1.00 72.25 82 HIS A C 1
ATOM 667 O O . HIS A 1 82 ? 1.229 9.879 3.219 1.00 72.25 82 HIS A O 1
ATOM 673 N N . ALA A 1 83 ? -0.846 10.471 3.854 1.00 72.00 83 ALA A N 1
ATOM 674 C CA . ALA A 1 83 ? -0.408 11.370 4.924 1.00 72.00 83 ALA A CA 1
ATOM 675 C C . ALA A 1 83 ? 0.304 10.622 6.065 1.00 72.00 83 ALA A C 1
ATOM 677 O O . ALA A 1 83 ? 1.217 11.157 6.693 1.00 72.00 83 ALA A O 1
ATOM 678 N N . THR A 1 84 ? -0.107 9.379 6.327 1.00 72.31 84 THR A N 1
ATOM 679 C CA . THR A 1 84 ? 0.440 8.531 7.387 1.00 72.31 84 THR A CA 1
ATOM 680 C C . THR A 1 84 ? 0.155 7.049 7.108 1.00 72.31 84 THR A C 1
ATOM 682 O O . THR A 1 84 ? -0.623 6.713 6.212 1.00 72.31 84 THR A O 1
ATOM 685 N N . THR A 1 85 ? 0.776 6.164 7.888 1.00 78.62 85 THR A N 1
ATOM 686 C CA . THR A 1 85 ? 0.471 4.726 7.923 1.00 78.62 85 THR A CA 1
ATOM 687 C C . THR A 1 85 ? -0.338 4.394 9.172 1.00 78.62 85 THR A C 1
ATOM 689 O O . THR A 1 85 ? -0.202 5.063 10.203 1.00 78.62 85 THR A O 1
ATOM 692 N N . LEU A 1 86 ? -1.142 3.329 9.118 1.00 77.56 86 LEU A N 1
ATOM 693 C CA . LEU A 1 86 ? -1.883 2.849 10.288 1.00 77.56 86 LEU A CA 1
ATOM 694 C C . LEU A 1 86 ? -0.946 2.522 11.467 1.00 77.56 86 LEU A C 1
ATOM 696 O O . LEU A 1 86 ? -1.244 2.858 12.609 1.00 77.56 86 LEU A O 1
ATOM 700 N N . GLN A 1 87 ? 0.236 1.961 11.193 1.00 78.12 87 GLN A N 1
ATOM 701 C CA . GLN A 1 87 ? 1.257 1.704 12.214 1.00 78.12 87 GLN A CA 1
ATOM 702 C C . GLN A 1 87 ? 1.689 2.979 12.952 1.00 78.12 87 GLN A C 1
ATOM 704 O O . GLN A 1 87 ? 1.816 2.964 14.178 1.00 78.12 87 GLN A O 1
ATOM 709 N N . LYS A 1 88 ? 1.905 4.085 12.226 1.00 80.12 88 LYS A N 1
ATOM 710 C CA . LYS A 1 88 ? 2.291 5.360 12.839 1.00 80.12 88 LYS A CA 1
ATOM 711 C C . LYS A 1 88 ? 1.170 5.904 13.724 1.00 80.12 88 LYS A C 1
ATOM 713 O O . LYS A 1 88 ? 1.459 6.360 14.823 1.00 80.12 88 LYS A O 1
ATOM 718 N N . ILE A 1 89 ? -0.089 5.779 13.296 1.00 83.44 89 ILE A N 1
ATOM 719 C CA . ILE A 1 89 ? -1.253 6.172 14.108 1.00 83.44 89 ILE A CA 1
ATOM 720 C C . ILE A 1 89 ? -1.334 5.326 15.381 1.00 83.44 89 ILE A C 1
ATOM 722 O O . ILE A 1 89 ? -1.440 5.883 16.468 1.00 83.44 89 ILE A O 1
ATOM 726 N N . ILE A 1 90 ? -1.213 3.998 15.274 1.00 83.94 90 ILE A N 1
ATOM 727 C CA . ILE A 1 90 ? -1.216 3.096 16.437 1.00 83.94 90 ILE A CA 1
ATOM 728 C C . ILE A 1 90 ? -0.107 3.484 17.421 1.00 83.94 90 ILE A C 1
ATOM 730 O O . ILE A 1 90 ? -0.336 3.526 18.628 1.00 83.94 90 ILE A O 1
ATOM 734 N N . HIS A 1 91 ? 1.094 3.784 16.922 1.00 85.31 91 HIS A N 1
ATOM 735 C CA . HIS A 1 91 ? 2.211 4.192 17.768 1.00 85.31 91 HIS A CA 1
ATOM 736 C C . HIS A 1 91 ? 1.958 5.543 18.455 1.00 85.31 91 HIS A C 1
ATOM 738 O O . HIS A 1 91 ? 2.219 5.675 19.649 1.00 85.31 91 HIS A O 1
ATOM 744 N N . THR A 1 92 ? 1.416 6.527 17.731 1.00 86.31 92 THR A N 1
ATOM 745 C CA . THR A 1 92 ? 1.036 7.830 18.295 1.00 86.31 92 THR A CA 1
ATOM 746 C C . THR A 1 92 ? -0.044 7.686 19.365 1.00 86.31 92 THR A C 1
ATOM 748 O O . THR A 1 92 ? 0.112 8.247 20.445 1.00 86.31 92 THR A O 1
ATOM 751 N N . ASN A 1 93 ? -1.085 6.889 19.116 1.00 87.81 93 ASN A N 1
ATOM 752 C CA . ASN A 1 93 ? -2.150 6.645 20.089 1.00 87.81 93 ASN A CA 1
ATOM 753 C C . ASN A 1 93 ? -1.605 5.988 21.359 1.00 87.81 93 ASN A C 1
ATOM 755 O O . ASN A 1 93 ? -1.855 6.493 22.447 1.00 87.81 93 ASN A O 1
ATOM 759 N N . ARG A 1 94 ? -0.756 4.958 21.228 1.00 88.12 94 ARG A N 1
ATOM 760 C CA . ARG A 1 94 ? -0.086 4.331 22.381 1.00 88.12 94 ARG A CA 1
ATOM 761 C C . ARG A 1 94 ? 0.747 5.321 23.189 1.00 88.12 94 ARG A C 1
ATOM 763 O O . ARG A 1 94 ? 0.704 5.284 24.410 1.00 88.12 94 ARG A O 1
ATOM 770 N N . ARG A 1 95 ? 1.508 6.193 22.518 1.00 90.00 95 ARG A N 1
ATOM 771 C CA . ARG A 1 95 ? 2.348 7.202 23.183 1.00 90.00 95 ARG A CA 1
ATOM 772 C C . ARG A 1 95 ? 1.524 8.253 23.928 1.00 90.00 95 ARG A C 1
ATOM 774 O O . ARG A 1 95 ? 1.993 8.778 24.928 1.00 90.00 95 ARG A O 1
ATOM 781 N N . ASN A 1 96 ? 0.327 8.541 23.433 1.00 91.75 96 ASN A N 1
ATOM 782 C CA . ASN A 1 96 ? -0.598 9.498 24.028 1.00 91.75 96 ASN A CA 1
ATOM 783 C C . ASN A 1 96 ? -1.592 8.833 24.996 1.00 91.75 96 ASN A C 1
ATOM 785 O O . ASN A 1 96 ? -2.557 9.482 25.377 1.00 91.75 96 ASN A O 1
ATOM 789 N N . GLU A 1 97 ? -1.399 7.550 25.333 1.00 88.81 97 GLU A N 1
ATOM 790 C CA . GLU A 1 97 ? -2.312 6.745 26.165 1.00 88.81 97 GLU A CA 1
ATOM 791 C C . GLU A 1 97 ? -3.765 6.714 25.651 1.00 88.81 97 GLU A C 1
ATOM 793 O O . GLU A 1 97 ? -4.707 6.403 26.376 1.00 88.81 97 GLU A O 1
ATOM 798 N N . ASN A 1 98 ? -3.942 6.970 24.355 1.00 90.75 98 ASN A N 1
ATOM 799 C CA . ASN A 1 98 ? -5.227 6.931 23.680 1.00 90.75 98 ASN A CA 1
ATOM 800 C C . ASN A 1 98 ? -5.477 5.540 23.097 1.00 90.75 98 ASN A C 1
ATOM 802 O O . ASN A 1 98 ? -4.584 4.890 22.543 1.00 90.75 98 ASN A O 1
ATOM 806 N N . THR A 1 99 ? -6.729 5.102 23.163 1.00 88.69 99 THR A N 1
ATOM 807 C CA . THR A 1 99 ? -7.200 3.877 22.511 1.00 88.69 99 THR A CA 1
ATOM 808 C C . THR A 1 99 ? -8.114 4.233 21.348 1.00 88.69 99 THR A C 1
ATOM 810 O O . THR A 1 99 ? -8.672 5.327 21.299 1.00 88.69 99 THR A O 1
ATOM 813 N N . PHE A 1 100 ? -8.234 3.321 20.385 1.00 87.38 100 PHE A N 1
ATOM 814 C CA . PHE A 1 100 ? -9.274 3.447 19.373 1.00 87.38 100 PHE A CA 1
ATOM 815 C C . PHE A 1 100 ? -10.608 3.067 20.002 1.00 87.38 100 PHE A C 1
ATOM 817 O O . PHE A 1 100 ? -10.705 2.049 20.692 1.00 87.38 100 PHE A O 1
ATOM 824 N N . SER A 1 101 ? -11.633 3.857 19.720 1.00 91.12 101 SER A N 1
ATOM 825 C CA . SER A 1 101 ? -13.012 3.457 19.953 1.00 91.12 101 SER A CA 1
ATOM 826 C C . SER A 1 101 ? -13.371 2.233 19.108 1.00 91.12 101 SER A C 1
ATOM 828 O O . SER A 1 101 ? -12.781 1.971 18.055 1.00 91.12 101 SER A O 1
ATOM 830 N N . GLU A 1 102 ? -14.389 1.493 19.538 1.00 92.31 102 GLU A N 1
ATOM 831 C CA . GLU A 1 102 ? -14.915 0.354 18.783 1.00 92.31 102 GLU A CA 1
ATOM 832 C C . GLU A 1 102 ? -15.324 0.754 17.356 1.00 92.31 102 GLU A C 1
ATOM 834 O O . GLU A 1 102 ? -15.002 0.061 16.392 1.00 92.31 102 GLU A O 1
ATOM 839 N N . HIS A 1 103 ? -15.940 1.928 17.203 1.00 90.50 103 HIS A N 1
ATOM 840 C CA . HIS A 1 103 ? -16.323 2.469 15.902 1.00 90.50 103 HIS A CA 1
ATOM 841 C C . HIS A 1 103 ? -15.114 2.713 14.979 1.00 90.50 103 HIS A C 1
ATOM 843 O O . HIS A 1 103 ? -15.161 2.389 13.791 1.00 90.50 103 HIS A O 1
ATOM 849 N N . GLU A 1 104 ? -14.006 3.248 15.501 1.00 87.56 104 GLU A N 1
ATOM 850 C CA . GLU A 1 104 ? -12.777 3.429 14.718 1.00 87.56 104 GLU A CA 1
ATOM 851 C C . GLU A 1 104 ? -12.167 2.090 14.298 1.00 87.56 104 GLU A C 1
ATOM 853 O O . GLU A 1 104 ? -11.743 1.946 13.150 1.00 87.56 104 GLU A O 1
ATOM 858 N N . ILE A 1 105 ? -12.165 1.099 15.194 1.00 88.44 105 ILE A N 1
ATOM 859 C CA . ILE A 1 105 ? -11.677 -0.254 14.895 1.00 88.44 105 ILE A CA 1
ATOM 860 C C . ILE A 1 105 ? -12.514 -0.882 13.778 1.00 88.44 105 ILE A C 1
ATOM 862 O O . ILE A 1 105 ? -11.948 -1.389 12.809 1.00 88.44 105 ILE A O 1
ATOM 866 N N . LEU A 1 106 ? -13.844 -0.807 13.877 1.00 88.75 106 LEU A N 1
ATOM 867 C CA . LEU A 1 106 ? -14.761 -1.315 12.857 1.00 88.75 106 LEU A CA 1
ATOM 868 C C . LEU A 1 106 ? -14.564 -0.605 11.514 1.00 88.75 106 LEU A C 1
ATOM 870 O O . LEU A 1 106 ? -14.515 -1.262 10.475 1.00 88.75 106 LEU A O 1
ATOM 874 N N . SER A 1 107 ? -14.382 0.717 11.523 1.00 86.25 107 SER A N 1
ATOM 875 C CA . SER A 1 107 ? -14.107 1.497 10.312 1.00 86.25 107 SER A CA 1
ATOM 876 C C . SER A 1 107 ? -12.792 1.076 9.644 1.00 86.25 107 SER A C 1
ATOM 878 O O . SER A 1 107 ? -12.755 0.837 8.435 1.00 86.25 107 SER A O 1
ATOM 880 N N . ILE A 1 108 ? -11.716 0.911 10.423 1.00 85.88 108 ILE A N 1
ATOM 881 C CA . ILE A 1 108 ? -10.420 0.422 9.928 1.00 85.88 108 ILE A CA 1
ATOM 882 C C . ILE A 1 108 ? -10.562 -0.993 9.357 1.00 85.88 108 ILE A C 1
ATOM 884 O O . ILE A 1 108 ? -10.122 -1.245 8.235 1.00 85.88 108 ILE A O 1
ATOM 888 N N . ALA A 1 109 ? -11.185 -1.907 10.103 1.00 85.94 109 ALA A N 1
ATOM 889 C CA . ALA A 1 109 ? -11.368 -3.295 9.690 1.00 85.94 109 ALA A CA 1
ATOM 890 C C . ALA A 1 109 ? -12.197 -3.399 8.404 1.00 85.94 109 ALA A C 1
ATOM 892 O O . ALA A 1 109 ? -11.796 -4.106 7.484 1.00 85.94 109 ALA A O 1
ATOM 893 N N . SER A 1 110 ? -13.291 -2.641 8.299 1.00 85.81 110 SER A N 1
ATOM 894 C CA . SER A 1 110 ? -14.141 -2.592 7.105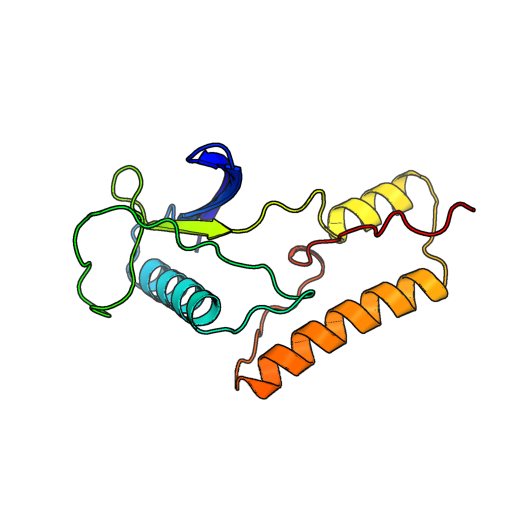 1.00 85.81 110 SER A CA 1
ATOM 895 C C . SER A 1 110 ? -13.366 -2.119 5.870 1.00 85.81 110 SER A C 1
ATOM 897 O O . SER A 1 110 ? -13.393 -2.777 4.831 1.00 85.81 110 SER A O 1
ATOM 899 N N . LYS A 1 111 ? -12.565 -1.048 6.000 1.00 84.50 111 LYS A N 1
ATOM 900 C CA . LYS A 1 111 ? -11.689 -0.559 4.920 1.00 84.50 111 LYS A CA 1
ATOM 901 C C . LYS A 1 111 ? -10.665 -1.618 4.480 1.00 84.50 111 LYS A C 1
ATOM 903 O O . LYS A 1 111 ? -10.402 -1.752 3.288 1.00 84.50 111 LYS A O 1
ATOM 908 N N . ILE A 1 112 ? -10.095 -2.379 5.420 1.00 84.56 112 ILE A N 1
ATOM 909 C CA . ILE A 1 112 ? -9.154 -3.472 5.113 1.00 84.56 112 ILE A CA 1
ATOM 910 C C . ILE A 1 112 ? -9.864 -4.608 4.374 1.00 84.56 112 ILE A C 1
ATOM 912 O O . ILE A 1 112 ? -9.385 -5.041 3.330 1.00 84.56 112 ILE A O 1
ATOM 916 N N . ILE A 1 113 ? -10.999 -5.074 4.901 1.00 87.50 113 ILE A N 1
ATOM 917 C CA . ILE A 1 113 ? -11.779 -6.175 4.323 1.00 87.50 113 ILE A CA 1
ATOM 918 C C . ILE A 1 113 ? -12.220 -5.821 2.905 1.00 87.50 113 ILE A C 1
ATOM 920 O O . ILE A 1 113 ? -12.001 -6.623 2.007 1.00 87.50 113 ILE A O 1
ATOM 924 N N . SER A 1 114 ? -12.726 -4.606 2.682 1.00 87.50 114 SER A N 1
ATOM 925 C CA . SER A 1 114 ? -13.115 -4.128 1.350 1.00 87.50 114 SER A CA 1
ATOM 926 C C . SER A 1 114 ? -11.944 -4.148 0.358 1.00 87.50 114 SER A C 1
ATOM 928 O O . SER A 1 114 ? -12.095 -4.584 -0.779 1.00 87.50 114 SER A O 1
ATOM 930 N N . GLY A 1 115 ? -10.739 -3.750 0.785 1.00 84.88 115 GLY A N 1
ATOM 931 C CA . GLY A 1 115 ? -9.544 -3.872 -0.055 1.00 84.88 115 GLY A CA 1
ATOM 932 C C . GLY A 1 115 ? -9.185 -5.329 -0.379 1.00 84.88 115 GLY A C 1
ATOM 933 O O . GLY A 1 115 ? -8.831 -5.639 -1.513 1.00 84.88 115 GLY A O 1
ATOM 934 N N . ILE A 1 116 ? -9.287 -6.232 0.598 1.00 85.88 116 ILE A N 1
ATOM 935 C CA . ILE A 1 116 ? -8.990 -7.661 0.413 1.00 85.88 116 ILE A CA 1
ATOM 936 C C . ILE A 1 116 ? -10.014 -8.327 -0.509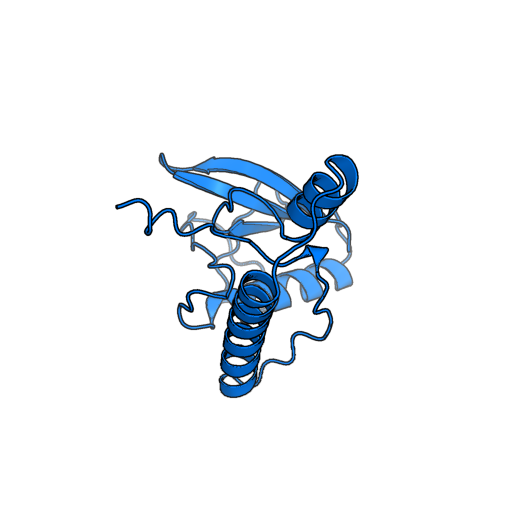 1.00 85.88 116 ILE A C 1
ATOM 938 O O . ILE A 1 116 ? -9.624 -9.083 -1.394 1.00 85.88 116 ILE A O 1
ATOM 942 N N . GLU A 1 117 ? -11.298 -8.040 -0.313 1.00 88.62 117 GLU A N 1
ATOM 943 C CA . GLU A 1 117 ? -12.392 -8.529 -1.152 1.00 88.62 117 GLU A CA 1
ATOM 944 C C . GLU A 1 117 ? -12.148 -8.152 -2.612 1.00 88.62 117 GLU A C 1
ATOM 946 O O . GLU A 1 117 ? -12.068 -9.034 -3.464 1.00 88.62 117 GLU A O 1
ATOM 951 N N . PHE A 1 118 ? -11.855 -6.877 -2.875 1.00 86.62 118 PHE A N 1
ATOM 952 C CA . PHE A 1 118 ? -11.501 -6.401 -4.208 1.00 86.62 118 PHE A CA 1
ATOM 953 C C . PHE A 1 118 ? -10.287 -7.134 -4.813 1.00 86.62 118 PHE A C 1
ATOM 955 O O . PHE A 1 118 ? -10.280 -7.471 -5.999 1.00 86.62 118 PHE A O 1
ATOM 962 N N . LEU A 1 119 ? -9.242 -7.415 -4.024 1.00 83.12 119 LEU A N 1
ATOM 963 C CA . LEU A 1 119 ? -8.095 -8.195 -4.509 1.00 83.12 119 LEU A CA 1
ATOM 964 C C . LEU A 1 119 ? -8.494 -9.627 -4.880 1.00 83.12 119 LEU A C 1
ATOM 966 O O . LEU A 1 119 ? -8.068 -10.132 -5.919 1.00 83.12 119 LEU A O 1
ATOM 970 N N . HIS A 1 120 ? -9.323 -10.270 -4.058 1.00 86.94 120 HIS A N 1
ATOM 971 C CA . HIS A 1 120 ? -9.796 -11.628 -4.304 1.00 86.94 120 HIS A CA 1
ATOM 972 C C . HIS A 1 120 ? -10.719 -11.713 -5.525 1.00 86.94 120 HIS A C 1
ATOM 974 O O . HIS A 1 120 ? -10.579 -12.646 -6.315 1.00 86.94 120 HIS A O 1
ATOM 980 N N . GLU A 1 121 ? -11.591 -10.726 -5.740 1.00 89.31 121 GLU A N 1
ATOM 981 C CA . GLU A 1 121 ? -12.403 -10.609 -6.960 1.00 89.31 121 GLU A CA 1
ATOM 982 C C . GLU A 1 121 ? -11.525 -10.570 -8.219 1.00 89.31 121 GLU A C 1
ATOM 984 O O . GLU A 1 121 ? -11.853 -11.180 -9.237 1.00 89.31 121 GLU A O 1
ATOM 989 N N . ASN A 1 122 ? -10.352 -9.938 -8.120 1.00 83.69 122 ASN A N 1
ATOM 990 C CA . ASN A 1 122 ? -9.354 -9.860 -9.187 1.00 83.69 122 ASN A CA 1
ATOM 991 C C . ASN A 1 122 ? -8.327 -11.014 -9.159 1.00 83.69 122 ASN A C 1
ATOM 993 O O . ASN A 1 122 ? -7.281 -10.923 -9.801 1.00 83.69 122 ASN A O 1
ATOM 997 N N . GLN A 1 123 ? -8.616 -12.108 -8.440 1.00 83.75 123 GLN A N 1
ATOM 998 C CA . GLN A 1 123 ? -7.784 -13.321 -8.354 1.00 83.75 123 GLN A CA 1
ATOM 999 C C . GLN A 1 123 ? -6.359 -13.075 -7.819 1.00 83.75 123 GLN A C 1
ATOM 1001 O O . GLN A 1 123 ? -5.412 -13.783 -8.169 1.00 83.75 123 GLN A O 1
ATOM 1006 N N . ILE A 1 124 ? -6.190 -12.076 -6.948 1.00 80.62 124 ILE A N 1
ATOM 1007 C CA . ILE A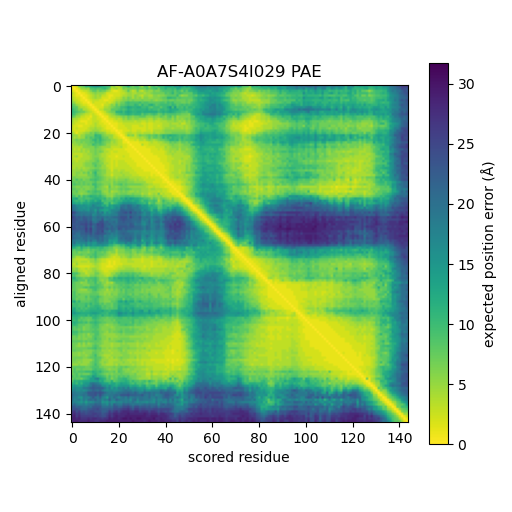 1 124 ? -4.905 -11.715 -6.345 1.00 80.62 124 ILE A CA 1
ATOM 1008 C C . ILE A 1 124 ? -4.901 -12.068 -4.861 1.00 80.62 124 ILE A C 1
ATOM 1010 O O . ILE A 1 124 ? -5.698 -11.567 -4.074 1.00 80.62 124 ILE A O 1
ATOM 1014 N N . ILE A 1 125 ? -3.923 -12.877 -4.454 1.00 77.38 125 ILE A N 1
ATOM 1015 C CA . ILE A 1 125 ? -3.656 -13.178 -3.045 1.00 77.38 125 ILE A CA 1
ATOM 1016 C C . ILE A 1 125 ? -2.490 -12.292 -2.581 1.00 77.38 125 ILE A C 1
ATOM 1018 O O . ILE A 1 125 ? -1.346 -12.514 -2.982 1.00 77.38 125 ILE A O 1
ATOM 1022 N N . HIS A 1 126 ? -2.755 -11.304 -1.716 1.00 72.94 126 HIS A N 1
ATOM 1023 C CA . HIS A 1 126 ? -1.741 -10.333 -1.256 1.00 72.94 126 HIS A CA 1
ATOM 1024 C C . HIS A 1 126 ? -0.580 -10.990 -0.477 1.00 72.94 126 HIS A C 1
ATOM 1026 O O . HIS A 1 126 ? 0.558 -10.537 -0.563 1.00 72.94 126 HIS A O 1
ATOM 1032 N N . ARG A 1 127 ? -0.847 -12.075 0.270 1.00 71.56 127 ARG A N 1
ATOM 1033 C CA . ARG A 1 127 ? 0.092 -12.898 1.080 1.00 71.56 127 ARG A CA 1
ATOM 1034 C C . ARG A 1 127 ? 0.914 -12.196 2.174 1.00 71.56 127 ARG A C 1
ATOM 1036 O O . ARG A 1 127 ? 1.349 -12.880 3.090 1.00 71.56 127 ARG A O 1
ATOM 1043 N N . ASP A 1 128 ? 1.089 -10.878 2.134 1.00 68.25 128 ASP A N 1
ATOM 1044 C CA . ASP A 1 128 ? 1.799 -10.104 3.167 1.00 68.25 128 ASP A CA 1
ATOM 1045 C C . ASP A 1 128 ? 0.949 -8.943 3.707 1.00 68.25 128 ASP A C 1
ATOM 1047 O O . ASP A 1 128 ? 1.345 -7.779 3.692 1.00 68.25 128 ASP A O 1
ATOM 1051 N N . ILE A 1 129 ? -0.284 -9.240 4.126 1.00 63.56 129 ILE A N 1
ATOM 1052 C CA . ILE A 1 129 ? -1.169 -8.236 4.733 1.00 63.56 129 ILE A CA 1
ATOM 1053 C C . ILE A 1 129 ? -0.652 -7.941 6.143 1.00 63.56 129 ILE A C 1
ATOM 1055 O O . ILE A 1 129 ? -0.956 -8.648 7.102 1.00 63.56 129 ILE A O 1
ATOM 1059 N N . LYS A 1 130 ? 0.163 -6.893 6.265 1.00 60.06 130 LYS A N 1
ATOM 1060 C CA . LYS A 1 130 ? 0.670 -6.376 7.540 1.00 60.06 130 LYS A CA 1
ATOM 1061 C C . LYS A 1 130 ? 0.172 -4.953 7.768 1.00 60.06 130 LYS A C 1
ATOM 1063 O O . LYS A 1 130 ? 0.156 -4.131 6.855 1.00 60.06 130 LYS A O 1
ATOM 1068 N N . VAL A 1 131 ? -0.133 -4.636 9.028 1.00 47.88 131 VAL A N 1
ATOM 1069 C CA . VAL A 1 131 ? -0.571 -3.307 9.513 1.00 47.88 131 VAL A CA 1
ATOM 1070 C C . VAL A 1 131 ? 0.363 -2.167 9.060 1.00 47.88 131 VAL A C 1
ATOM 1072 O O . VAL A 1 131 ? -0.071 -1.028 8.899 1.00 47.88 131 VAL A O 1
ATOM 1075 N N . CYS A 1 132 ? 1.639 -2.471 8.808 1.00 41.72 132 CYS A N 1
ATOM 1076 C CA . CYS A 1 132 ? 2.658 -1.524 8.352 1.00 41.72 132 CYS A CA 1
ATOM 1077 C C . CYS A 1 132 ? 2.407 -0.945 6.947 1.00 41.72 132 CYS A C 1
ATOM 1079 O O . CYS A 1 132 ? 2.927 0.126 6.642 1.00 41.72 132 CYS A O 1
ATOM 1081 N N . VAL A 1 133 ? 1.627 -1.629 6.100 1.00 48.16 133 VAL A N 1
ATOM 1082 C CA . VAL A 1 133 ? 1.476 -1.301 4.666 1.00 48.16 133 VAL A CA 1
ATOM 1083 C C . VAL A 1 133 ? 0.185 -0.524 4.376 1.00 48.16 133 VAL A C 1
ATOM 1085 O O . VAL A 1 133 ? -0.002 -0.026 3.271 1.00 48.16 133 VAL A O 1
ATOM 1088 N N . LEU A 1 134 ? -0.705 -0.374 5.362 1.00 49.81 134 LEU A N 1
ATOM 1089 C CA . LEU A 1 134 ? -2.016 0.231 5.147 1.00 49.81 134 LEU A CA 1
ATOM 1090 C C . LEU A 1 134 ? -1.938 1.765 5.164 1.00 49.81 134 LEU A C 1
ATOM 1092 O O . LEU A 1 134 ? -1.653 2.357 6.218 1.00 49.81 134 LEU A O 1
ATOM 1096 N N . PRO A 1 135 ? -2.207 2.433 4.029 1.00 53.19 135 PRO A N 1
ATOM 1097 C CA . PRO A 1 135 ? -2.385 3.872 4.020 1.00 53.19 135 PRO A CA 1
ATOM 1098 C C . PRO A 1 135 ? -3.671 4.254 4.753 1.00 53.19 135 PRO A C 1
ATOM 1100 O O . PRO A 1 135 ? -4.727 3.670 4.518 1.00 53.19 135 PRO A O 1
ATOM 1103 N N . PHE A 1 136 ? -3.604 5.265 5.617 1.00 47.94 136 PHE A N 1
ATOM 1104 C CA . PHE A 1 136 ? -4.791 5.776 6.299 1.00 47.94 136 PHE A CA 1
ATOM 1105 C C . PHE A 1 136 ? -5.128 7.181 5.799 1.00 47.94 136 PHE A C 1
ATOM 1107 O O . PHE A 1 136 ? -4.276 8.073 5.806 1.00 47.94 136 PHE A O 1
ATOM 1114 N N . HIS A 1 137 ? -6.372 7.363 5.356 1.00 47.56 137 HIS A N 1
ATOM 1115 C CA . HIS A 1 137 ? -6.972 8.666 5.090 1.00 47.56 137 HIS A CA 1
ATOM 1116 C C . HIS A 1 137 ? -8.015 8.918 6.183 1.00 47.56 137 HIS A C 1
ATOM 1118 O O . HIS A 1 137 ? -8.950 8.128 6.336 1.00 47.56 137 HIS A O 1
ATOM 1124 N N . ILE A 1 138 ? -7.808 9.972 6.976 1.00 43.44 138 ILE A N 1
ATOM 1125 C CA . ILE A 1 138 ? -8.828 10.481 7.894 1.00 43.44 138 ILE A CA 1
ATOM 1126 C C . ILE A 1 138 ? -9.763 11.314 7.030 1.00 43.44 138 ILE A C 1
ATOM 1128 O O . ILE A 1 138 ? -9.352 12.339 6.486 1.00 43.44 138 ILE A O 1
ATOM 1132 N N . ASP A 1 139 ? -10.999 10.860 6.879 1.00 39.78 139 ASP A N 1
ATOM 1133 C CA . A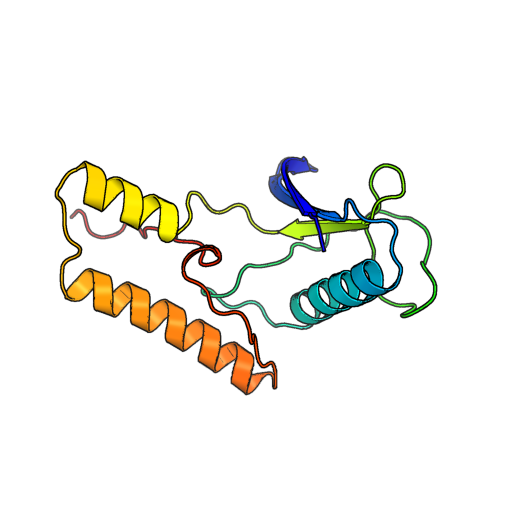SP A 1 139 ? -12.033 11.674 6.262 1.00 39.78 139 ASP A CA 1
ATOM 1134 C C . ASP A 1 139 ? -12.482 12.693 7.309 1.00 39.78 139 ASP A C 1
ATOM 1136 O O . ASP A 1 139 ? -13.240 12.388 8.226 1.00 39.78 139 ASP A O 1
ATOM 1140 N N . SER A 1 140 ? -11.956 13.913 7.201 1.00 40.16 140 SER A N 1
ATOM 1141 C CA . SER A 1 140 ? -12.359 15.067 8.008 1.00 40.16 140 SER A CA 1
ATOM 1142 C C . SER A 1 140 ? -13.740 15.571 7.578 1.00 40.16 140 SER A C 1
ATOM 1144 O O . SER A 1 140 ? -13.882 16.697 7.116 1.00 40.16 140 SER A O 1
ATOM 1146 N N . THR A 1 141 ? -14.765 14.731 7.683 1.00 41.00 141 THR A N 1
ATOM 1147 C CA . THR A 1 141 ? -16.165 15.131 7.485 1.00 41.00 141 THR A CA 1
ATOM 1148 C C . THR A 1 141 ? -17.019 14.465 8.553 1.00 41.00 141 THR A C 1
ATOM 1150 O O . THR A 1 141 ? -17.538 13.378 8.348 1.00 41.00 141 THR A O 1
ATOM 1153 N N . ASN A 1 142 ? -17.044 15.095 9.733 1.00 33.47 142 ASN A N 1
ATOM 1154 C CA . ASN A 1 142 ? -18.182 15.173 10.663 1.00 33.47 142 ASN A CA 1
ATOM 1155 C C . ASN A 1 142 ? -17.817 16.065 11.869 1.00 33.47 142 ASN A C 1
ATOM 1157 O O . ASN A 1 142 ? -17.865 15.654 13.024 1.00 33.47 142 ASN A O 1
ATOM 1161 N N . MET A 1 143 ? -17.430 17.311 11.589 1.00 34.72 143 MET A N 1
ATOM 1162 C CA . MET A 1 143 ? -17.649 18.415 12.526 1.00 34.72 143 MET A CA 1
ATOM 1163 C C . MET A 1 143 ? -18.621 19.374 11.852 1.00 34.72 143 MET A C 1
ATOM 1165 O O . MET A 1 143 ? -18.157 20.256 11.143 1.00 34.72 143 MET A O 1
ATOM 1169 N N . TYR A 1 144 ? -19.921 19.124 12.009 1.00 36.91 144 TYR A N 1
ATOM 1170 C CA . TYR A 1 144 ? -21.003 20.092 12.237 1.00 36.91 144 TYR A CA 1
ATOM 1171 C C . TYR A 1 144 ? -22.225 19.316 12.726 1.00 36.91 144 TYR A C 1
ATOM 1173 O O . TYR A 1 144 ? -22.515 18.258 12.124 1.00 36.91 144 TYR A O 1
#

Solvent-accessible surface area (backbone atoms only — not comparable to full-atom values): 9010 Å² total; per-residue (Å²): 123,59,65,48,77,45,82,45,77,54,99,90,41,76,29,30,34,42,29,49,72,62,87,50,66,72,46,46,56,52,50,52,50,55,51,52,54,51,69,71,50,78,94,49,97,58,47,90,51,57,51,88,66,92,59,96,63,79,79,63,90,85,56,84,79,64,86,57,39,60,62,94,86,29,53,44,46,45,30,65,61,62,91,44,35,44,46,58,50,53,52,52,30,57,77,66,77,46,78,79,52,70,68,56,51,50,53,52,50,50,45,51,49,54,31,49,51,56,33,49,77,69,75,44,81,82,90,71,93,48,65,74,74,40,70,46,81,84,78,92,77,83,91,127